Protein AF-A0A940LWC5-F1 (afdb_monomer_lite)

Secondary structure (DSSP, 8-state):
----PPP-GGG--SSHHHHHHHHHHTT--HHHHHHHHHHHH---HHHHHHHHHH-GGGHHHHHHHHHHHHHHHHHHHHHHTS--

Sequence (84 aa):
MKQITPPNLSALPTEIADAIGFLRHSGLSKVETMRVLVENRGLSIPEAKLQVHASEHWDDVRDRDDRFHDDLIAVATAIDEAPG

Structure (mmCIF, N/CA/C/O backbone):
data_AF-A0A940LWC5-F1
#
_entry.id   AF-A0A940LWC5-F1
#
loop_
_atom_site.group_PDB
_atom_site.id
_atom_site.type_symbol
_atom_site.label_atom_id
_atom_site.label_alt_id
_atom_site.label_comp_id
_atom_site.label_asym_id
_atom_site.label_entity_id
_atom_site.label_seq_id
_atom_site.pdbx_PDB_ins_code
_atom_site.Cartn_x
_atom_site.Cartn_y
_atom_site.Cartn_z
_atom_site.occupancy
_atom_site.B_iso_or_equiv
_atom_site.auth_seq_id
_atom_site.auth_comp_id
_atom_site.auth_asym_id
_atom_site.auth_atom_id
_atom_site.pdbx_PDB_model_num
ATOM 1 N N . MET A 1 1 ? -13.694 -1.285 -16.970 1.00 41.62 1 MET A N 1
ATOM 2 C CA . MET A 1 1 ? -13.337 -0.933 -15.578 1.00 41.62 1 MET A CA 1
ATOM 3 C C . MET A 1 1 ? -13.993 -1.962 -14.673 1.00 41.62 1 MET A C 1
ATOM 5 O O . MET A 1 1 ? -15.201 -2.123 -14.781 1.00 41.62 1 MET A O 1
ATOM 9 N N . LYS A 1 2 ? -13.233 -2.725 -13.873 1.00 44.34 2 LYS A N 1
ATOM 10 C CA . LYS A 1 2 ? -13.849 -3.605 -12.865 1.00 44.34 2 LYS A CA 1
ATOM 11 C C . LYS A 1 2 ? -14.541 -2.690 -11.852 1.00 44.34 2 LYS A C 1
ATOM 13 O O . LYS A 1 2 ? -13.882 -1.810 -11.310 1.00 44.34 2 LYS A O 1
ATOM 18 N N . GLN A 1 3 ? -15.851 -2.836 -11.661 1.00 42.25 3 GLN A N 1
ATOM 19 C CA . GLN A 1 3 ? -16.532 -2.203 -10.532 1.00 42.25 3 GLN A CA 1
ATOM 20 C C . GLN A 1 3 ? -15.912 -2.788 -9.261 1.00 42.25 3 GLN A C 1
ATOM 22 O O . GLN A 1 3 ? -16.066 -3.976 -8.991 1.00 42.25 3 GLN A O 1
ATOM 27 N N . ILE A 1 4 ? -15.139 -1.977 -8.539 1.00 52.88 4 ILE A N 1
ATOM 28 C CA . ILE A 1 4 ? -14.609 -2.342 -7.228 1.00 52.88 4 ILE A CA 1
ATOM 29 C C . ILE A 1 4 ? -15.752 -2.076 -6.258 1.00 52.88 4 ILE A C 1
ATOM 31 O O . ILE A 1 4 ? -16.046 -0.927 -5.928 1.00 52.88 4 ILE A O 1
ATOM 35 N N . THR A 1 5 ? -16.469 -3.128 -5.876 1.00 56.62 5 THR A N 1
ATOM 36 C CA . THR A 1 5 ? -17.426 -3.035 -4.776 1.00 56.62 5 THR A CA 1
ATOM 37 C C . THR A 1 5 ? -16.629 -2.665 -3.525 1.00 56.62 5 THR A C 1
ATOM 39 O O . THR A 1 5 ? -15.681 -3.386 -3.205 1.00 56.62 5 THR A O 1
ATOM 42 N N . PRO A 1 6 ? -16.947 -1.559 -2.830 1.00 61.41 6 PRO A N 1
ATOM 43 C CA . PRO A 1 6 ? -16.215 -1.190 -1.629 1.00 61.41 6 PRO A CA 1
ATOM 44 C C . PRO A 1 6 ? -16.292 -2.344 -0.615 1.00 61.41 6 PRO A C 1
ATOM 46 O O . PRO A 1 6 ? -17.378 -2.899 -0.417 1.00 61.41 6 PRO A O 1
ATOM 49 N N . PRO A 1 7 ? -15.164 -2.746 -0.002 1.00 71.50 7 PRO A N 1
ATOM 50 C CA . PRO A 1 7 ? -15.147 -3.838 0.954 1.00 71.50 7 PRO A CA 1
ATOM 51 C C . PRO A 1 7 ? -16.085 -3.536 2.112 1.00 71.50 7 PRO A C 1
ATOM 53 O O . PRO A 1 7 ? -16.172 -2.397 2.576 1.00 71.50 7 PRO A O 1
ATOM 56 N N . ASN A 1 8 ? -16.758 -4.569 2.616 1.00 79.88 8 ASN A N 1
ATOM 57 C CA . ASN A 1 8 ? -17.478 -4.438 3.870 1.00 79.88 8 ASN A CA 1
ATOM 58 C C . ASN A 1 8 ? -16.463 -4.245 5.009 1.00 79.88 8 ASN A C 1
ATOM 60 O O . ASN A 1 8 ? -15.896 -5.208 5.527 1.00 79.88 8 ASN A O 1
ATOM 64 N N . LEU A 1 9 ? -16.243 -2.988 5.393 1.00 83.94 9 LEU A N 1
ATOM 65 C CA . LEU A 1 9 ? -15.287 -2.608 6.431 1.00 83.94 9 LEU A CA 1
ATOM 66 C C . LEU A 1 9 ? -15.67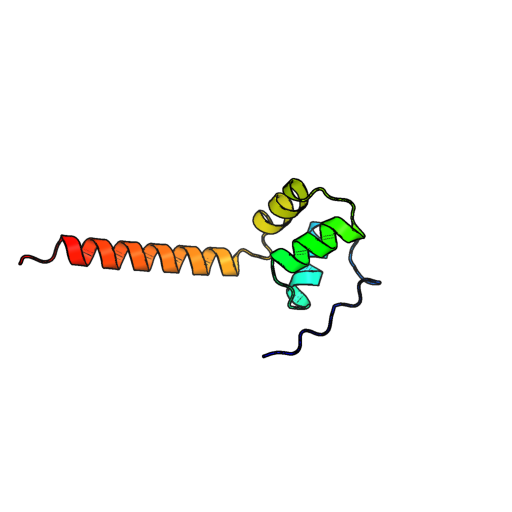7 -3.124 7.826 1.00 83.94 9 LEU A C 1
ATOM 68 O O . LEU A 1 9 ? -14.838 -3.111 8.723 1.00 83.94 9 LEU A O 1
ATOM 72 N N . SER A 1 10 ? -16.900 -3.641 8.021 1.00 84.44 10 SER A N 1
ATOM 73 C CA . SER A 1 10 ? -17.302 -4.263 9.291 1.00 84.44 10 SER A CA 1
ATOM 74 C C . SER A 1 10 ? -16.509 -5.532 9.618 1.00 84.44 10 SER A C 1
ATOM 76 O O . SER A 1 10 ? -16.493 -5.955 10.768 1.00 84.44 10 SER A O 1
ATOM 78 N N . ALA A 1 11 ? -15.885 -6.153 8.613 1.00 88.62 11 ALA A N 1
ATOM 79 C CA . ALA A 1 11 ? -15.051 -7.344 8.757 1.00 88.62 11 ALA A CA 1
ATOM 80 C C . ALA A 1 11 ? -13.546 -7.028 8.698 1.00 88.62 11 ALA A C 1
ATOM 82 O O . ALA A 1 11 ? -12.741 -7.945 8.563 1.00 88.62 11 ALA A O 1
ATOM 83 N N . LEU A 1 12 ? -13.158 -5.747 8.758 1.00 92.00 12 LEU A N 1
ATOM 84 C CA . LEU A 1 12 ? -11.759 -5.345 8.640 1.00 92.00 12 LEU A CA 1
ATOM 85 C C . LEU A 1 12 ? -10.941 -5.916 9.815 1.00 92.00 12 LEU A C 1
ATOM 87 O O . LEU A 1 12 ? -11.223 -5.543 10.960 1.00 92.00 12 LEU A O 1
ATOM 91 N N . PRO A 1 13 ? -9.917 -6.756 9.559 1.00 94.06 13 PRO A N 1
ATOM 92 C CA . PRO A 1 13 ? -9.066 -7.314 10.608 1.00 94.06 13 PRO A CA 1
ATOM 93 C C . PRO A 1 13 ? -8.437 -6.237 11.497 1.00 94.06 13 PRO A C 1
ATOM 95 O O . PRO A 1 13 ? -8.150 -5.127 11.041 1.00 94.06 13 PRO A O 1
ATOM 98 N N . THR A 1 14 ? -8.243 -6.543 12.780 1.00 92.31 14 THR A N 1
ATOM 99 C CA . THR A 1 14 ? -7.677 -5.591 13.750 1.00 92.31 14 THR A CA 1
ATOM 100 C C . THR A 1 14 ? -6.205 -5.312 13.464 1.00 92.31 14 THR A C 1
ATOM 102 O O . THR A 1 14 ? -5.802 -4.148 13.452 1.00 92.31 14 THR A O 1
ATOM 105 N N . GLU A 1 15 ? -5.432 -6.363 13.184 1.00 95.31 15 GLU A N 1
ATOM 106 C CA . GLU A 1 15 ? -4.010 -6.264 12.860 1.00 95.31 15 GLU A CA 1
ATOM 107 C C . GLU A 1 15 ? -3.793 -5.554 11.521 1.00 95.31 15 GLU A C 1
ATOM 109 O O . GLU A 1 15 ? -4.486 -5.811 10.534 1.00 95.31 15 GLU A O 1
ATOM 114 N N . ILE A 1 16 ? -2.812 -4.648 11.477 1.00 94.44 16 ILE A N 1
ATOM 115 C CA . ILE A 1 16 ? -2.574 -3.787 10.309 1.00 94.44 16 ILE A CA 1
ATOM 116 C C . ILE A 1 16 ? -2.158 -4.602 9.081 1.00 94.44 16 ILE A C 1
ATOM 118 O O . ILE A 1 16 ? -2.646 -4.330 7.984 1.00 94.44 16 ILE A O 1
ATOM 122 N N . ALA A 1 17 ? -1.297 -5.608 9.255 1.00 93.62 17 ALA A N 1
ATOM 123 C CA . ALA A 1 17 ? -0.861 -6.476 8.162 1.00 93.62 17 ALA A CA 1
ATOM 124 C C . ALA A 1 17 ? -2.055 -7.215 7.534 1.00 93.62 17 ALA A C 1
ATOM 126 O O . ALA A 1 17 ? -2.283 -7.108 6.327 1.00 93.62 17 ALA A O 1
ATOM 127 N N . ASP A 1 18 ? -2.885 -7.844 8.367 1.00 94.62 18 ASP A N 1
ATOM 128 C CA . ASP A 1 18 ? -4.083 -8.561 7.925 1.00 94.62 18 ASP A CA 1
ATOM 129 C C . ASP A 1 18 ? -5.108 -7.620 7.276 1.00 94.62 18 ASP A C 1
ATOM 131 O O . ASP A 1 18 ? -5.739 -7.969 6.276 1.00 94.62 18 ASP A O 1
ATOM 135 N N . ALA A 1 19 ? -5.256 -6.397 7.798 1.00 94.75 19 ALA A N 1
ATOM 136 C CA . ALA A 1 19 ? -6.108 -5.372 7.206 1.00 94.75 19 ALA A CA 1
ATOM 137 C C . ALA A 1 19 ? -5.632 -4.976 5.800 1.00 94.75 19 ALA A C 1
ATOM 139 O O . ALA A 1 19 ? -6.449 -4.876 4.884 1.00 94.75 19 ALA A O 1
ATOM 140 N N . ILE A 1 20 ? -4.323 -4.794 5.598 1.00 95.31 20 ILE A N 1
ATOM 141 C CA . ILE A 1 20 ? -3.745 -4.508 4.277 1.00 95.31 20 ILE A CA 1
ATOM 142 C C . ILE A 1 20 ? -4.009 -5.672 3.319 1.00 95.31 20 ILE A C 1
ATOM 144 O O . ILE A 1 20 ? -4.455 -5.444 2.191 1.00 95.31 20 ILE A O 1
ATOM 148 N N . GLY A 1 21 ? -3.801 -6.910 3.777 1.00 94.12 21 GLY A N 1
ATOM 149 C CA . GLY A 1 21 ? -4.104 -8.113 3.008 1.00 94.12 21 GLY A CA 1
ATOM 150 C C . GLY A 1 21 ? -5.570 -8.160 2.584 1.00 94.12 21 GLY A C 1
ATOM 151 O O . GLY A 1 21 ? -5.864 -8.322 1.399 1.00 94.12 21 GLY A O 1
ATOM 152 N N . PHE A 1 22 ? -6.495 -7.947 3.519 1.00 94.00 22 PHE A N 1
ATOM 153 C CA . PHE A 1 22 ? -7.935 -7.925 3.260 1.00 94.00 22 PHE A CA 1
ATOM 154 C C . PHE A 1 22 ? -8.341 -6.850 2.239 1.00 94.00 22 PHE A C 1
ATOM 156 O O . PHE A 1 22 ? -9.067 -7.134 1.280 1.00 94.00 22 PHE A O 1
ATOM 163 N N . LEU A 1 23 ? -7.856 -5.617 2.410 1.00 93.88 23 LEU A N 1
ATOM 164 C CA . LEU A 1 23 ? -8.194 -4.491 1.534 1.00 93.88 23 LEU A CA 1
ATOM 165 C C . LEU A 1 23 ? -7.665 -4.713 0.114 1.00 93.88 23 LEU A C 1
ATOM 167 O O . LEU A 1 23 ? -8.396 -4.510 -0.858 1.00 93.88 23 LEU A O 1
ATOM 171 N N . ARG A 1 24 ? -6.439 -5.226 -0.015 1.00 92.69 24 ARG A N 1
ATOM 172 C CA . ARG A 1 24 ? -5.870 -5.589 -1.313 1.00 92.69 24 ARG A CA 1
ATOM 173 C C . ARG A 1 24 ? -6.653 -6.711 -1.993 1.00 92.69 24 ARG A C 1
ATOM 175 O O . ARG A 1 24 ? -6.955 -6.595 -3.178 1.00 92.69 24 ARG A O 1
ATOM 182 N N . HIS A 1 25 ? -7.002 -7.783 -1.277 1.00 91.25 25 HIS A N 1
ATOM 183 C CA . HIS A 1 25 ? -7.822 -8.870 -1.838 1.00 91.25 25 HIS A CA 1
ATOM 184 C C . HIS A 1 25 ? -9.210 -8.382 -2.270 1.00 91.25 25 HIS A C 1
ATOM 186 O O . HIS A 1 25 ? -9.797 -8.927 -3.202 1.00 91.25 25 HIS A O 1
ATOM 192 N N . SER A 1 26 ? -9.696 -7.310 -1.646 1.00 90.75 26 SER A N 1
ATOM 193 C CA . SER A 1 26 ? -10.924 -6.612 -2.034 1.00 90.75 26 SER A CA 1
ATOM 194 C C . SER A 1 26 ? -10.751 -5.688 -3.250 1.00 90.75 26 SER A C 1
ATOM 196 O O . SER A 1 26 ? -11.715 -5.077 -3.703 1.00 90.75 26 SER A O 1
ATOM 198 N N . GLY A 1 27 ? -9.540 -5.593 -3.805 1.00 90.31 27 GLY A N 1
ATOM 199 C CA . GLY A 1 27 ? -9.230 -4.849 -5.024 1.00 90.31 27 GLY A CA 1
ATOM 200 C C . GLY A 1 27 ? -8.806 -3.398 -4.811 1.00 90.31 27 GLY A C 1
ATOM 201 O O . GLY A 1 27 ? -8.697 -2.673 -5.798 1.00 90.31 27 GLY A O 1
ATOM 202 N N . LEU A 1 28 ? -8.564 -2.961 -3.571 1.00 91.88 28 LEU A N 1
ATOM 203 C CA . LEU A 1 28 ? -8.149 -1.583 -3.299 1.00 91.88 28 LEU A CA 1
ATOM 204 C C . LEU A 1 28 ? -6.694 -1.351 -3.700 1.00 91.88 28 LEU A C 1
ATOM 206 O O . LEU A 1 28 ? -5.816 -2.182 -3.465 1.00 91.88 28 LEU A O 1
ATOM 210 N N . SER A 1 29 ? -6.428 -0.168 -4.244 1.00 92.00 29 SER A N 1
ATOM 211 C CA . SER A 1 29 ? -5.076 0.334 -4.480 1.00 92.00 29 SER A CA 1
ATOM 212 C C . SER A 1 29 ? -4.337 0.643 -3.170 1.00 92.0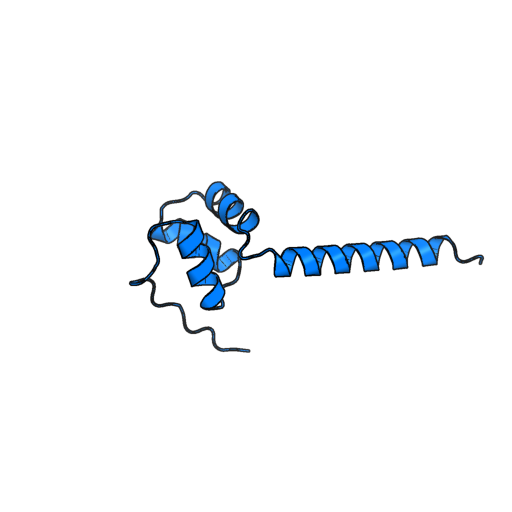0 29 SER A C 1
ATOM 214 O O . SER A 1 29 ? -4.934 0.731 -2.092 1.00 92.00 29 SER A O 1
ATOM 216 N N . LYS A 1 30 ? -3.020 0.890 -3.254 1.00 92.94 30 LYS A N 1
ATOM 217 C CA . LYS A 1 30 ? -2.213 1.358 -2.110 1.00 92.94 30 LYS A CA 1
ATOM 218 C C . LYS A 1 30 ? -2.772 2.650 -1.504 1.00 92.94 30 LYS A C 1
ATOM 220 O O . LYS A 1 30 ? -2.838 2.769 -0.286 1.00 92.94 30 LYS A O 1
ATOM 225 N N . VAL A 1 31 ? -3.206 3.594 -2.341 1.00 94.06 31 VAL A N 1
ATOM 226 C CA . VAL A 1 31 ? -3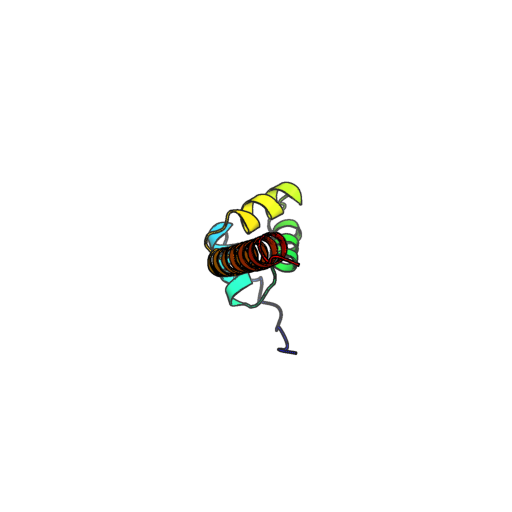.744 4.890 -1.890 1.00 94.06 31 VAL A CA 1
ATOM 227 C C . VAL A 1 31 ? -5.078 4.712 -1.167 1.00 94.06 31 VAL A C 1
ATOM 229 O O . VAL A 1 31 ? -5.272 5.277 -0.093 1.00 94.06 31 VAL A O 1
ATOM 232 N N . GLU A 1 32 ? -5.981 3.894 -1.709 1.00 94.19 32 GLU A N 1
ATOM 233 C CA . GLU A 1 32 ? -7.262 3.589 -1.056 1.00 94.19 32 GLU A CA 1
ATOM 234 C C . GLU A 1 32 ? -7.051 2.819 0.249 1.00 94.19 32 GLU A C 1
ATOM 236 O O . GLU A 1 32 ? -7.663 3.146 1.262 1.00 94.19 32 GLU A O 1
ATOM 241 N N . THR A 1 33 ? -6.123 1.860 0.259 1.00 95.00 33 THR A N 1
ATOM 242 C CA . THR A 1 33 ? -5.718 1.140 1.472 1.00 95.00 33 THR A CA 1
ATOM 243 C C . THR A 1 33 ? -5.197 2.106 2.539 1.00 95.00 33 THR A C 1
ATOM 245 O O . THR A 1 33 ? -5.662 2.070 3.675 1.00 95.00 33 THR A O 1
ATOM 248 N N . MET A 1 34 ? -4.288 3.022 2.181 1.00 96.38 34 MET A N 1
ATOM 249 C CA . MET A 1 34 ? -3.784 4.047 3.105 1.00 96.38 34 MET A CA 1
ATOM 250 C C . MET A 1 34 ? -4.916 4.906 3.669 1.00 96.38 34 MET A C 1
ATOM 252 O O . MET A 1 34 ? -4.952 5.152 4.872 1.00 96.38 34 MET A O 1
ATOM 256 N N . ARG A 1 35 ? -5.853 5.338 2.818 1.00 94.81 35 ARG A N 1
ATOM 257 C CA . ARG A 1 35 ? -7.009 6.133 3.239 1.00 94.81 35 ARG A CA 1
ATOM 258 C C . ARG A 1 35 ? -7.856 5.391 4.272 1.00 94.81 35 ARG A C 1
ATOM 260 O O . ARG A 1 35 ? -8.179 5.968 5.306 1.00 94.81 35 ARG A O 1
ATOM 267 N N . VAL A 1 36 ? -8.147 4.109 4.040 1.00 94.50 36 VAL A N 1
ATOM 268 C CA . VAL A 1 36 ? -8.900 3.282 4.993 1.00 94.50 36 VAL A CA 1
ATOM 269 C C . VAL A 1 36 ? -8.163 3.160 6.328 1.00 94.50 36 VAL A C 1
ATOM 271 O O . VAL A 1 36 ? -8.801 3.294 7.369 1.00 94.50 36 VAL A O 1
ATOM 274 N N . LEU A 1 37 ? -6.840 2.960 6.328 1.00 95.25 37 LEU A N 1
ATOM 275 C CA . LEU A 1 37 ? -6.046 2.883 7.563 1.00 95.25 37 LEU A CA 1
ATOM 276 C C . LEU A 1 37 ? -6.054 4.206 8.345 1.00 95.25 37 LEU A C 1
ATOM 278 O O . LEU A 1 37 ? -6.200 4.197 9.565 1.00 95.25 37 LEU A O 1
ATOM 282 N N . VAL A 1 38 ? -5.958 5.347 7.662 1.00 96.12 38 VAL A N 1
ATOM 283 C CA . VAL A 1 38 ? -6.059 6.663 8.312 1.00 96.12 38 VAL A CA 1
ATOM 284 C C . VAL A 1 38 ? -7.443 6.845 8.941 1.00 96.12 38 VAL A C 1
ATOM 286 O O . VAL A 1 38 ? -7.554 7.157 10.124 1.00 96.12 38 VAL A O 1
ATOM 289 N N . GLU A 1 39 ? -8.505 6.588 8.176 1.00 93.88 39 GLU A N 1
ATOM 290 C CA . GLU A 1 39 ? -9.888 6.841 8.600 1.00 93.88 39 GLU A CA 1
ATOM 291 C C . GLU A 1 39 ? -10.395 5.841 9.660 1.00 93.88 39 GLU A C 1
ATOM 293 O O . GLU A 1 39 ? -11.182 6.220 10.523 1.00 93.88 39 GLU A O 1
ATOM 298 N N . ASN A 1 40 ? -9.952 4.576 9.628 1.00 92.50 40 ASN A N 1
ATOM 299 C CA . ASN A 1 40 ? -10.520 3.489 10.449 1.00 92.50 40 ASN A CA 1
ATOM 300 C C . ASN A 1 40 ? -9.567 2.932 11.513 1.00 92.50 40 ASN A C 1
ATOM 302 O O . ASN A 1 40 ? -9.980 2.117 12.344 1.00 92.50 40 ASN A O 1
ATOM 306 N N . ARG A 1 41 ? -8.284 3.298 11.470 1.00 90.62 41 ARG A N 1
ATOM 307 C CA . ARG A 1 41 ? -7.278 2.866 12.454 1.00 90.62 41 ARG A CA 1
ATOM 308 C C . ARG A 1 41 ? -6.560 4.042 13.113 1.00 90.62 41 ARG A C 1
ATOM 310 O O . ARG A 1 41 ? -5.794 3.822 14.042 1.00 90.62 41 ARG A O 1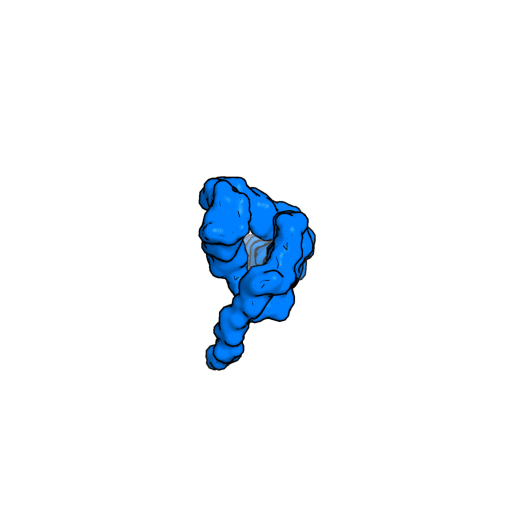
ATOM 317 N N . GLY A 1 42 ? -6.829 5.275 12.676 1.00 91.88 42 GLY A N 1
ATOM 318 C CA . GLY A 1 42 ? -6.254 6.481 13.273 1.00 91.88 42 GLY A CA 1
ATOM 319 C C . GLY A 1 42 ? -4.759 6.650 13.001 1.00 91.88 42 GLY A C 1
ATOM 320 O O . GLY A 1 42 ? -4.107 7.421 13.698 1.00 91.88 42 GLY A O 1
ATOM 321 N N . LEU A 1 43 ? -4.213 5.937 12.009 1.00 95.12 43 LEU A N 1
ATOM 322 C CA . LEU A 1 43 ? -2.827 6.126 11.588 1.00 95.12 43 LEU A CA 1
ATOM 323 C C . LEU A 1 43 ? -2.668 7.508 10.954 1.00 95.12 43 LEU A C 1
ATOM 325 O O . LEU A 1 43 ? -3.541 7.986 10.227 1.00 95.12 43 LEU A O 1
ATOM 329 N N . SER A 1 44 ? -1.511 8.128 11.155 1.00 97.56 44 SER A N 1
ATOM 330 C CA . SER A 1 44 ? -1.110 9.267 10.337 1.00 97.56 44 SER A CA 1
ATOM 331 C C . SER A 1 44 ? -0.826 8.826 8.894 1.00 97.56 44 SER A C 1
ATOM 333 O O . SER A 1 44 ? -0.546 7.659 8.608 1.00 97.56 44 SER A O 1
ATOM 335 N N . ILE A 1 45 ? -0.856 9.775 7.953 1.00 95.75 45 ILE A N 1
ATOM 336 C CA . ILE A 1 45 ? -0.518 9.499 6.546 1.00 95.75 45 ILE A CA 1
ATOM 337 C C . ILE A 1 45 ? 0.888 8.874 6.403 1.00 95.75 45 ILE A C 1
ATOM 339 O O . ILE A 1 45 ? 1.009 7.891 5.667 1.00 95.75 45 ILE A O 1
ATOM 343 N N . PRO A 1 46 ? 1.947 9.378 7.077 1.00 96.62 46 PRO A N 1
ATOM 344 C CA . PRO A 1 46 ? 3.270 8.757 7.017 1.00 96.62 46 PRO A CA 1
ATOM 345 C C . PRO A 1 46 ? 3.291 7.314 7.530 1.00 96.62 46 PRO A C 1
ATOM 347 O O . PRO A 1 46 ? 3.897 6.458 6.888 1.00 96.62 46 PRO A O 1
ATOM 350 N N . GLU A 1 47 ? 2.603 7.025 8.636 1.00 96.81 47 GLU A N 1
ATOM 351 C CA . GLU A 1 47 ? 2.525 5.669 9.193 1.00 96.81 47 GLU A CA 1
ATOM 352 C C . GLU A 1 47 ? 1.778 4.729 8.246 1.00 96.81 47 GLU A C 1
ATOM 354 O O . GLU A 1 47 ? 2.284 3.659 7.919 1.00 96.81 47 GLU A O 1
ATOM 359 N N . ALA A 1 48 ? 0.620 5.148 7.728 1.00 96.19 48 ALA A N 1
ATOM 360 C CA . ALA A 1 48 ? -0.137 4.361 6.759 1.00 96.19 48 ALA A CA 1
ATOM 361 C C . ALA A 1 48 ? 0.691 4.083 5.493 1.00 96.19 48 ALA A C 1
ATOM 363 O O . ALA A 1 48 ? 0.689 2.963 4.981 1.00 96.19 48 ALA A O 1
ATOM 364 N N . LYS A 1 49 ? 1.446 5.079 5.007 1.00 95.31 49 LYS A N 1
ATOM 365 C CA . LYS A 1 49 ? 2.352 4.911 3.864 1.00 95.31 49 LYS A CA 1
ATOM 366 C C . LYS A 1 49 ? 3.419 3.862 4.154 1.00 95.31 49 LYS A C 1
ATOM 368 O O . LYS A 1 49 ? 3.641 3.005 3.299 1.00 95.31 49 LYS A O 1
ATOM 373 N N . LEU A 1 50 ? 4.068 3.951 5.315 1.00 95.50 50 LEU A N 1
ATOM 374 C CA . LEU A 1 50 ? 5.126 3.032 5.728 1.00 95.50 50 LEU A CA 1
ATOM 375 C C . LEU A 1 50 ? 4.602 1.594 5.784 1.00 95.50 50 LEU A C 1
ATOM 377 O O . LEU A 1 50 ? 5.188 0.716 5.160 1.00 95.50 50 LEU A O 1
ATOM 381 N N . GLN A 1 51 ? 3.465 1.378 6.448 1.00 95.25 51 GLN A N 1
ATOM 382 C CA . GLN A 1 51 ? 2.849 0.057 6.597 1.00 95.25 51 GLN A CA 1
ATOM 383 C C . GLN A 1 51 ? 2.464 -0.555 5.243 1.00 95.25 51 GLN A C 1
ATOM 385 O O . GLN A 1 51 ? 2.781 -1.707 4.965 1.00 95.25 51 GLN A O 1
ATOM 390 N N . VAL A 1 52 ? 1.832 0.224 4.357 1.00 93.94 52 VAL A N 1
ATOM 391 C CA . VAL A 1 52 ? 1.408 -0.266 3.034 1.00 93.94 52 VAL A CA 1
ATOM 392 C C . VAL A 1 52 ? 2.595 -0.539 2.109 1.00 93.94 52 VAL A C 1
ATOM 394 O O . VAL A 1 52 ? 2.555 -1.505 1.352 1.00 93.94 52 VAL A O 1
ATOM 397 N N . HIS A 1 53 ? 3.650 0.283 2.146 1.00 91.25 53 HIS A N 1
ATOM 398 C CA . HIS A 1 53 ? 4.838 0.065 1.310 1.00 91.25 53 HIS A CA 1
ATOM 399 C C . HIS A 1 53 ? 5.705 -1.094 1.796 1.00 91.25 53 HIS A C 1
ATOM 401 O O . HIS A 1 53 ? 6.278 -1.785 0.962 1.00 91.25 53 HIS A O 1
ATOM 407 N N . ALA A 1 54 ? 5.807 -1.292 3.111 1.00 89.88 54 ALA A N 1
ATOM 408 C CA . ALA A 1 54 ? 6.583 -2.379 3.702 1.00 89.88 54 ALA A CA 1
ATOM 409 C C . ALA A 1 54 ? 5.834 -3.722 3.716 1.00 89.88 54 ALA A C 1
ATOM 411 O O . ALA A 1 54 ? 6.409 -4.735 4.099 1.00 89.88 54 ALA A O 1
ATOM 412 N N . SER A 1 55 ? 4.554 -3.740 3.338 1.00 91.88 55 SER A N 1
ATOM 413 C CA . SER A 1 55 ? 3.747 -4.954 3.362 1.00 91.88 55 SER A CA 1
ATOM 414 C C . SER A 1 55 ? 4.128 -5.911 2.233 1.00 91.88 55 SER A C 1
ATOM 416 O O . SER A 1 55 ? 4.034 -5.557 1.057 1.00 91.88 55 SER A O 1
ATOM 418 N N . GLU A 1 56 ? 4.423 -7.159 2.606 1.00 90.81 56 GLU A N 1
ATOM 419 C CA . GLU A 1 56 ? 4.652 -8.292 1.691 1.00 90.81 56 GLU A CA 1
ATOM 420 C C . GLU A 1 56 ? 3.458 -8.534 0.761 1.00 90.81 56 GLU A C 1
ATOM 422 O O . GLU A 1 56 ? 3.589 -9.029 -0.358 1.00 90.81 56 GLU A O 1
ATOM 427 N N . HIS A 1 57 ? 2.262 -8.097 1.174 1.00 89.62 57 HIS A N 1
ATOM 428 C CA . HIS A 1 57 ? 1.091 -8.132 0.318 1.00 89.62 57 HIS A CA 1
ATOM 429 C C . HIS A 1 57 ? 1.270 -7.321 -0.957 1.00 89.62 57 HIS A C 1
ATOM 431 O O . HIS A 1 57 ? 0.416 -7.475 -1.804 1.00 89.62 57 HIS A O 1
ATOM 437 N N . TRP A 1 58 ? 2.290 -6.475 -1.130 1.00 89.31 58 TRP A N 1
ATOM 438 C CA . TRP A 1 58 ? 2.573 -5.741 -2.371 1.00 89.31 58 TRP A CA 1
ATOM 439 C C . TRP A 1 58 ? 3.857 -6.174 -3.087 1.00 89.31 58 TRP A C 1
ATOM 441 O O . TRP A 1 58 ? 4.277 -5.481 -4.019 1.00 89.31 58 TRP A O 1
ATOM 451 N N . ASP A 1 59 ? 4.447 -7.305 -2.697 1.00 85.69 59 ASP A N 1
ATOM 452 C CA . ASP A 1 59 ? 5.706 -7.792 -3.268 1.00 85.69 59 ASP A CA 1
ATOM 453 C C . ASP A 1 59 ? 5.604 -8.077 -4.770 1.00 85.69 59 ASP A C 1
ATOM 455 O O . ASP A 1 59 ? 6.490 -7.702 -5.522 1.00 85.69 59 ASP A O 1
ATOM 459 N N . ASP A 1 60 ? 4.484 -8.614 -5.252 1.00 81.88 60 ASP A N 1
ATOM 460 C CA . ASP A 1 60 ? 4.266 -8.859 -6.686 1.00 81.88 60 ASP A CA 1
ATOM 461 C C . ASP A 1 60 ? 4.320 -7.581 -7.543 1.00 81.88 60 ASP A C 1
ATOM 463 O O . ASP A 1 60 ? 4.797 -7.597 -8.680 1.00 81.88 60 ASP A O 1
ATOM 467 N N . VAL A 1 61 ? 3.814 -6.466 -7.007 1.00 81.12 61 VAL A N 1
ATOM 468 C CA . VAL A 1 61 ? 3.873 -5.158 -7.660 1.00 81.12 61 VAL A CA 1
ATOM 469 C C . VAL A 1 61 ? 5.303 -4.638 -7.625 1.00 81.12 61 VAL A C 1
ATOM 471 O O . VAL A 1 61 ? 5.758 -4.123 -8.641 1.00 81.12 61 VAL A O 1
ATOM 474 N N . ARG A 1 62 ? 6.015 -4.818 -6.505 1.00 79.81 62 ARG A N 1
ATOM 475 C CA . ARG A 1 62 ? 7.434 -4.457 -6.398 1.00 79.81 62 ARG A CA 1
ATOM 476 C C . ARG A 1 62 ? 8.271 -5.235 -7.414 1.00 79.81 62 ARG A C 1
ATOM 478 O O . ARG A 1 62 ? 8.923 -4.613 -8.235 1.00 79.81 62 ARG A O 1
ATOM 485 N N . ASP A 1 63 ? 8.139 -6.556 -7.466 1.00 82.88 63 ASP A N 1
ATOM 486 C CA . ASP A 1 63 ? 8.884 -7.415 -8.393 1.00 82.88 63 ASP A CA 1
ATOM 487 C C . ASP A 1 63 ? 8.599 -7.082 -9.865 1.00 82.88 63 ASP A C 1
ATOM 489 O O . ASP A 1 63 ? 9.434 -7.261 -10.754 1.00 82.88 63 ASP A O 1
ATOM 493 N N . ARG A 1 64 ? 7.373 -6.653 -10.179 1.00 84.00 64 ARG A N 1
ATOM 494 C CA . ARG A 1 64 ? 7.032 -6.178 -11.523 1.00 84.00 64 ARG A CA 1
ATOM 495 C C . ARG A 1 64 ? 7.688 -4.829 -11.819 1.00 84.00 64 ARG A C 1
ATOM 497 O O . ARG A 1 64 ? 8.213 -4.662 -12.915 1.00 84.00 64 ARG A O 1
ATOM 504 N N . ASP A 1 65 ? 7.619 -3.888 -10.887 1.00 83.38 65 ASP A N 1
ATOM 505 C CA . ASP A 1 65 ? 8.170 -2.545 -11.065 1.00 83.38 65 ASP A CA 1
ATOM 506 C C . ASP A 1 65 ? 9.713 -2.576 -11.125 1.00 83.38 65 ASP A C 1
ATOM 508 O O . ASP A 1 65 ? 10.297 -1.837 -11.917 1.00 83.38 65 ASP A O 1
ATOM 512 N N . ASP A 1 66 ? 10.355 -3.479 -10.374 1.00 84.56 66 ASP A N 1
ATOM 513 C CA . ASP A 1 66 ? 11.803 -3.726 -10.397 1.00 84.56 66 ASP A CA 1
ATOM 514 C C . ASP A 1 66 ? 12.242 -4.305 -11.748 1.00 84.56 66 ASP A C 1
ATOM 516 O O . ASP A 1 66 ? 13.126 -3.753 -12.396 1.00 84.56 66 ASP A O 1
ATOM 520 N N . ARG A 1 67 ? 11.550 -5.339 -12.253 1.00 88.31 67 ARG A N 1
ATOM 521 C CA . ARG A 1 67 ? 11.821 -5.882 -13.600 1.00 88.31 67 ARG A CA 1
ATOM 522 C C . ARG A 1 67 ? 11.652 -4.837 -14.694 1.00 88.31 67 ARG A C 1
ATOM 524 O O . ARG A 1 67 ? 12.463 -4.765 -15.607 1.00 88.31 67 ARG A O 1
ATOM 531 N N . PHE A 1 68 ? 10.605 -4.020 -14.599 1.00 88.38 68 PHE A N 1
ATOM 532 C CA . PHE A 1 68 ? 10.399 -2.935 -15.552 1.00 88.38 68 PHE A CA 1
ATOM 533 C C . PHE A 1 68 ? 11.541 -1.908 -15.502 1.00 88.38 68 PHE A C 1
ATOM 535 O O . PHE A 1 68 ? 11.954 -1.401 -16.543 1.00 88.38 68 PHE A O 1
ATOM 542 N N . HIS A 1 69 ? 12.074 -1.614 -14.313 1.00 86.50 69 HIS A N 1
ATOM 543 C CA . HIS A 1 69 ? 13.261 -0.773 -14.169 1.00 86.50 69 HIS A CA 1
ATOM 544 C C . HIS A 1 69 ? 14.503 -1.403 -14.800 1.00 86.50 69 HIS A C 1
ATOM 546 O O . HIS A 1 69 ? 15.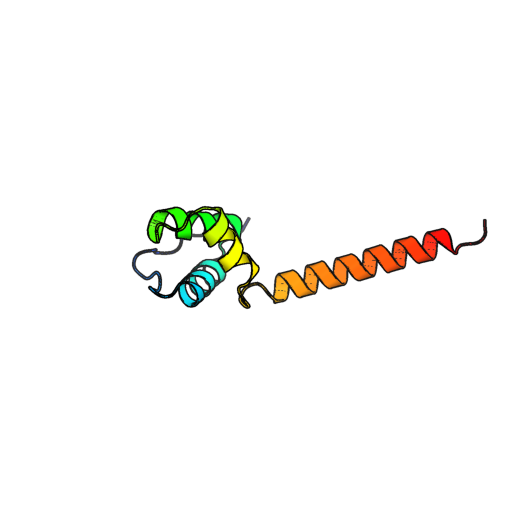209 -0.713 -15.535 1.00 86.50 69 HIS A O 1
ATOM 552 N N . ASP A 1 70 ? 14.753 -2.688 -14.553 1.00 89.75 70 ASP A N 1
ATOM 553 C CA . ASP A 1 70 ? 15.885 -3.409 -15.141 1.00 89.75 70 ASP A CA 1
ATOM 554 C C . ASP A 1 70 ? 15.811 -3.403 -16.676 1.00 89.75 70 ASP A C 1
ATOM 556 O O . ASP A 1 70 ? 16.806 -3.117 -17.347 1.00 89.75 70 ASP A O 1
ATOM 560 N N . ASP A 1 71 ? 14.616 -3.618 -17.237 1.00 90.19 71 ASP A N 1
ATOM 561 C CA . ASP A 1 71 ? 14.370 -3.548 -18.680 1.00 90.19 71 ASP A CA 1
ATOM 562 C C . ASP A 1 71 ? 14.662 -2.143 -19.237 1.00 90.19 71 ASP A C 1
ATOM 564 O O . ASP A 1 71 ? 15.304 -2.003 -20.282 1.00 90.19 71 ASP A O 1
ATOM 568 N N . LEU A 1 72 ? 14.231 -1.084 -18.539 1.00 90.38 72 LEU A N 1
ATOM 569 C CA . LEU A 1 72 ? 14.523 0.299 -18.932 1.00 90.38 72 LEU A CA 1
ATOM 570 C C . LEU A 1 72 ? 16.025 0.604 -18.910 1.00 90.38 72 LEU A C 1
ATOM 572 O O . LEU A 1 72 ? 16.521 1.267 -19.822 1.00 90.38 72 LEU A O 1
ATOM 576 N N . ILE A 1 73 ? 16.745 0.120 -17.895 1.00 89.25 73 ILE A N 1
ATOM 577 C CA . ILE A 1 73 ? 18.200 0.283 -17.793 1.00 89.25 73 ILE A CA 1
ATOM 578 C C . ILE A 1 73 ? 18.888 -0.441 -18.953 1.00 89.25 73 ILE A C 1
ATOM 580 O O . ILE A 1 73 ? 19.719 0.159 -19.631 1.00 89.25 73 ILE A O 1
ATOM 584 N N . ALA A 1 74 ? 18.500 -1.687 -19.239 1.00 86.81 74 ALA A N 1
ATOM 585 C CA . ALA A 1 74 ? 19.072 -2.467 -20.333 1.00 86.81 74 ALA A CA 1
ATOM 586 C C . ALA A 1 74 ? 18.866 -1.793 -21.701 1.00 86.81 74 ALA A C 1
ATOM 588 O O . ALA A 1 74 ? 19.797 -1.730 -22.507 1.00 86.81 74 ALA A O 1
ATOM 589 N N . VAL A 1 75 ? 17.672 -1.242 -21.953 1.00 88.31 75 VAL A N 1
ATOM 590 C CA . VAL A 1 75 ? 17.393 -0.476 -23.178 1.00 88.31 75 VAL A CA 1
ATOM 591 C C . VAL A 1 75 ? 18.249 0.788 -23.250 1.00 88.31 75 VAL A C 1
ATOM 593 O O . VAL A 1 75 ? 18.815 1.069 -24.305 1.00 88.31 75 VAL A O 1
ATOM 596 N N . ALA A 1 76 ? 18.371 1.543 -22.155 1.00 84.06 76 ALA A N 1
ATOM 597 C CA . ALA A 1 76 ? 19.175 2.763 -22.131 1.00 84.06 76 ALA A CA 1
ATOM 598 C C . ALA A 1 76 ? 20.660 2.479 -22.416 1.00 84.06 76 ALA A C 1
ATOM 600 O O . ALA A 1 76 ? 21.258 3.152 -23.252 1.00 84.06 76 ALA A O 1
ATOM 601 N N . THR A 1 77 ? 21.237 1.441 -21.800 1.00 84.75 77 THR A N 1
ATOM 602 C CA . THR A 1 77 ? 22.634 1.041 -22.043 1.00 84.75 77 THR A CA 1
ATOM 603 C C . THR A 1 77 ? 22.865 0.596 -23.487 1.00 84.75 77 THR A C 1
ATOM 605 O O . THR A 1 77 ? 23.853 0.991 -24.098 1.00 84.75 77 THR A O 1
ATOM 608 N N . ALA A 1 78 ? 21.942 -0.171 -24.073 1.00 78.56 78 ALA A N 1
ATOM 609 C CA . ALA A 1 78 ? 22.072 -0.623 -25.459 1.00 78.56 78 ALA A CA 1
ATOM 610 C C . ALA A 1 78 ? 22.036 0.530 -26.482 1.00 78.56 78 ALA A C 1
ATOM 612 O O . ALA A 1 78 ? 22.638 0.420 -27.549 1.00 78.56 78 ALA A O 1
ATOM 613 N N . ILE A 1 79 ? 21.336 1.628 -26.172 1.00 79.94 79 ILE A N 1
ATOM 614 C CA . ILE A 1 79 ? 21.309 2.835 -27.010 1.00 79.94 79 ILE A CA 1
ATOM 615 C C . ILE A 1 79 ? 22.639 3.597 -26.916 1.00 79.94 79 ILE A C 1
ATOM 617 O O . ILE A 1 79 ? 23.126 4.070 -27.940 1.00 79.94 79 ILE A O 1
ATOM 621 N N . ASP A 1 80 ? 23.238 3.680 -25.726 1.00 70.38 80 ASP A N 1
ATOM 622 C CA . ASP A 1 80 ? 24.528 4.356 -25.515 1.00 70.38 80 ASP A CA 1
ATOM 623 C C . ASP A 1 80 ? 25.717 3.593 -26.133 1.00 70.38 80 ASP A C 1
ATOM 625 O O . ASP A 1 80 ? 26.696 4.209 -26.555 1.00 70.38 80 ASP A O 1
ATOM 629 N N . GLU A 1 81 ? 25.646 2.261 -26.217 1.00 70.62 81 GLU A N 1
ATOM 630 C CA . GLU A 1 81 ? 26.706 1.418 -2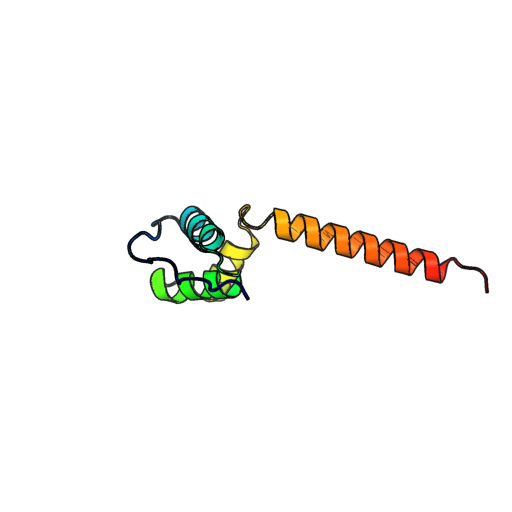6.794 1.00 70.62 81 GLU A CA 1
ATOM 631 C C . GLU A 1 81 ? 26.581 1.195 -28.311 1.00 70.62 81 GLU A C 1
ATOM 633 O O . GLU A 1 81 ? 27.484 0.621 -28.928 1.00 70.62 81 GLU A O 1
ATOM 638 N N . ALA A 1 82 ? 25.489 1.641 -28.939 1.00 53.28 82 ALA A N 1
ATOM 639 C CA . ALA A 1 82 ? 25.327 1.533 -30.383 1.00 53.28 82 ALA A CA 1
ATOM 640 C C . ALA A 1 82 ? 26.313 2.487 -31.094 1.00 53.28 82 ALA A C 1
ATOM 642 O O . ALA A 1 82 ? 26.199 3.706 -30.940 1.00 53.28 82 ALA A O 1
ATOM 643 N N . PRO A 1 83 ? 27.281 1.981 -31.886 1.00 54.56 83 PRO A N 1
ATOM 644 C CA . PRO A 1 83 ? 28.148 2.853 -32.662 1.00 54.56 83 PRO A CA 1
ATOM 645 C C . PRO A 1 83 ? 27.299 3.555 -33.729 1.00 54.56 83 PRO A C 1
ATOM 647 O O . PRO A 1 83 ? 26.554 2.899 -34.462 1.00 54.56 83 PRO A O 1
ATOM 650 N N . GLY A 1 84 ? 27.393 4.887 -33.770 1.00 57.75 84 GLY A N 1
ATOM 651 C CA . GLY A 1 84 ? 26.809 5.712 -34.832 1.00 57.75 84 GLY A CA 1
ATOM 652 C C . GLY A 1 84 ? 27.415 5.442 -36.202 1.00 57.75 84 GLY A C 1
ATOM 653 O O . GLY A 1 84 ? 28.598 5.030 -36.265 1.00 57.75 84 GLY A O 1
#

Foldseek 3Di:
DPPQDQDPCVPQDPDLLSNLLRRVVSVDDLVRSLVCCCVPVVDDSVRSNVSSVPHPSCVVVVVVVVVVVVVVVVVVVVVVPDDD

pLDDT: mean 85.75, std 13.36, range [41.62, 97.56]

Radius of gyration: 17.82 Å; chains: 1; bounding box: 46×18×49 Å